Protein AF-A0A5S3YIY9-F1 (afdb_monomer)

pLDDT: mean 89.27, std 15.33, range [41.22, 98.06]

Solvent-accessible surface area (backbone atoms only — not comparable to full-atom values): 6370 Å² total; per-residue (Å²): 96,43,22,49,61,43,50,51,52,51,52,42,41,75,70,69,46,98,59,82,89,79,84,72,81,35,52,60,60,52,51,48,50,43,62,77,66,42,49,70,81,76,34,55,54,88,81,34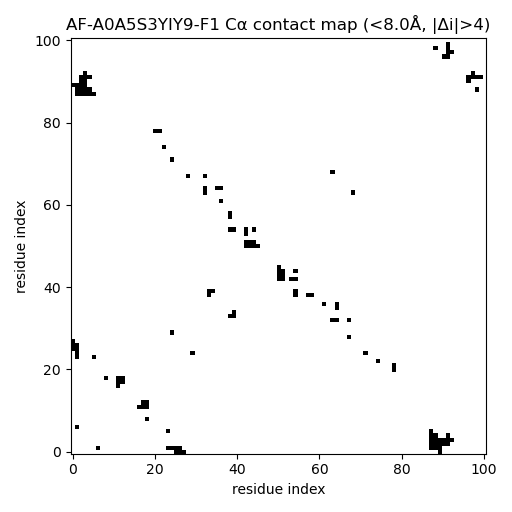,71,69,32,41,54,50,42,56,53,44,69,77,67,56,82,76,55,68,69,60,51,50,54,53,48,61,60,51,69,77,57,80,80,89,80,88,89,78,94,41,52,82,60,47,79,44,102,86,41,79,72,86,123

Organism: NCBI:txid151081

Sequence (101 aa):
QVGGKGASLCAMHSAGLPVPIGYCITVNLFEEFLQQTQLLSRFDPSKGVTEWRALATAITTVAMPKQIAAQISNASALLIGPVAVRSSATDEDSDSHSFAG

Secondary structure (DSSP, 8-state):
--HHHHHHHHHHHHTT--PPS-----HHHHHHHHHHHTHHHH--GGG-HHHHHHHHHHHHHSPPPHHHHHHHHHHHTT--S--------TTTTSTT-----

Radius of gyration: 16.07 Å; Cα contacts (8 Å, |Δi|>4): 71; chains: 1; bounding box: 32×37×41 Å

Foldseek 3Di:
DAADVQ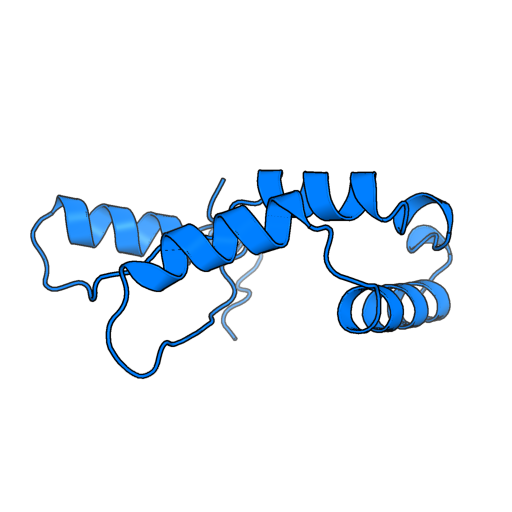VVLVVCVVVVHDRDDDDGDDPVLVVVQCVVQVLCVVAPCVVDDVSVVVSVVCVVPPDGDPVSVVVVVVRCVVDDDDDDDDDHDNCCPDPPDNPPD

Mean predicted aligned error: 5.72 Å

InterPro domains:
  IPR002192 Pyruvate phosphate dikinase, AMP/ATP-binding [PF01326] (2-101)
  IPR006319 Phosphoenolpyruvate synthase [PTHR43030] (2-101)
  IPR013815 ATP-grasp fold, subdomain 1 [G3DSA:3.30.1490.20] (1-101)

Structure (mmCIF, N/CA/C/O backbone):
data_AF-A0A5S3YIY9-F1
#
_entry.id   AF-A0A5S3YIY9-F1
#
loop_
_atom_site.group_PDB
_atom_site.id
_atom_site.type_symbol
_atom_site.label_atom_id
_atom_site.label_alt_id
_atom_site.label_comp_id
_atom_site.label_asym_id
_atom_site.label_entity_id
_atom_site.label_seq_id
_atom_site.pdbx_PDB_ins_code
_atom_site.Cartn_x
_atom_site.Cartn_y
_atom_site.Cartn_z
_atom_site.occupancy
_atom_site.B_iso_or_equiv
_atom_site.auth_seq_id
_atom_site.auth_comp_id
_atom_site.auth_asym_id
_atom_site.auth_atom_id
_atom_site.pdbx_PDB_model_num
ATOM 1 N N . GLN A 1 1 ? -8.667 -7.417 -1.789 1.00 83.94 1 GLN A N 1
ATOM 2 C CA . GLN A 1 1 ? -8.245 -8.332 -0.689 1.00 83.94 1 GLN A CA 1
ATOM 3 C C . GLN A 1 1 ? -7.227 -7.631 0.222 1.00 83.94 1 GLN A C 1
ATOM 5 O O . GLN A 1 1 ? -6.724 -6.592 -0.194 1.00 83.94 1 GLN A O 1
ATOM 10 N N . VAL A 1 2 ? -6.950 -8.141 1.435 1.00 87.56 2 VAL A N 1
ATOM 11 C CA . VAL A 1 2 ? -6.088 -7.478 2.455 1.00 87.56 2 VAL A CA 1
ATOM 12 C C . VAL A 1 2 ? -4.885 -8.311 2.936 1.00 87.56 2 VAL A C 1
ATOM 14 O O . VAL A 1 2 ? -4.126 -7.843 3.781 1.00 87.56 2 VAL A O 1
ATOM 17 N N . GLY A 1 3 ? -4.694 -9.527 2.416 1.00 88.88 3 GLY A N 1
ATOM 18 C CA . GLY A 1 3 ? -3.624 -10.445 2.834 1.00 88.88 3 GLY A CA 1
ATOM 19 C C . GLY A 1 3 ? -3.842 -11.142 4.182 1.00 88.88 3 GLY A C 1
ATOM 20 O O . GLY A 1 3 ? -4.803 -10.830 4.888 1.00 88.88 3 GLY A O 1
ATOM 21 N N . GLY A 1 4 ? -2.960 -12.090 4.522 1.00 88.00 4 GLY A N 1
ATOM 22 C CA . GLY A 1 4 ? -3.096 -12.977 5.692 1.00 88.00 4 GLY A CA 1
ATOM 23 C C . GLY A 1 4 ? -3.056 -12.242 7.037 1.00 88.00 4 GLY A C 1
ATOM 24 O O . GLY A 1 4 ? -3.949 -12.394 7.877 1.00 88.00 4 GLY A O 1
ATOM 25 N N . LYS A 1 5 ? -2.087 -11.330 7.213 1.00 89.56 5 LYS A N 1
ATOM 26 C CA . LYS A 1 5 ? -1.976 -10.473 8.412 1.00 89.56 5 LYS A CA 1
ATOM 27 C C . LYS A 1 5 ? -3.202 -9.576 8.590 1.00 89.56 5 LYS A C 1
ATOM 29 O O . LYS A 1 5 ? -3.755 -9.493 9.686 1.00 89.56 5 LYS A O 1
ATOM 34 N N . GLY A 1 6 ? -3.641 -8.923 7.514 1.00 91.00 6 GLY A N 1
ATOM 35 C CA . GLY A 1 6 ? -4.832 -8.072 7.512 1.00 91.00 6 GLY A CA 1
ATOM 36 C C . GLY A 1 6 ? -6.096 -8.855 7.868 1.00 91.00 6 GLY A C 1
ATOM 37 O O . GLY A 1 6 ? -6.857 -8.433 8.737 1.00 91.00 6 GLY A O 1
ATOM 38 N N . ALA A 1 7 ? -6.281 -10.033 7.265 1.00 91.81 7 ALA A N 1
ATOM 39 C CA . ALA A 1 7 ? -7.407 -10.918 7.556 1.00 91.81 7 ALA A CA 1
ATOM 40 C C . ALA A 1 7 ? -7.407 -11.392 9.020 1.00 91.81 7 ALA A C 1
ATOM 42 O O . ALA A 1 7 ? -8.446 -11.350 9.679 1.00 91.81 7 ALA A O 1
ATOM 43 N N . SER A 1 8 ? -6.240 -11.760 9.554 1.00 92.44 8 SER A N 1
ATOM 44 C CA . SER A 1 8 ? -6.079 -12.175 10.952 1.00 92.44 8 SER A CA 1
ATOM 45 C C . SER A 1 8 ? -6.415 -11.052 11.940 1.00 92.44 8 SER A C 1
ATOM 47 O O . SER A 1 8 ? -7.119 -11.283 12.923 1.00 92.44 8 SER A O 1
ATOM 49 N N . LEU A 1 9 ? -5.974 -9.815 11.672 1.00 94.31 9 LEU A N 1
ATOM 50 C CA . LEU A 1 9 ? -6.329 -8.646 12.488 1.00 94.31 9 LEU A CA 1
ATOM 51 C C . LEU A 1 9 ? -7.837 -8.374 12.463 1.00 94.31 9 LEU A C 1
ATOM 53 O O . LEU A 1 9 ? -8.423 -8.124 13.517 1.00 94.31 9 LEU A O 1
ATOM 57 N N . CYS A 1 10 ? -8.475 -8.470 11.292 1.00 92.75 10 CYS A N 1
ATOM 58 C CA . CYS A 1 10 ? -9.926 -8.349 11.175 1.00 92.75 10 CYS A CA 1
ATOM 59 C C . CYS A 1 10 ? -10.650 -9.433 11.985 1.00 92.75 10 CYS A C 1
ATOM 61 O O . CYS A 1 10 ? -11.573 -9.109 12.726 1.00 92.75 10 CYS A O 1
ATOM 63 N N . ALA A 1 11 ? -10.207 -10.692 11.905 1.00 94.62 11 ALA A N 1
ATOM 64 C CA . ALA A 1 11 ? -10.798 -11.793 12.662 1.00 94.62 11 ALA A CA 1
ATOM 65 C C . ALA A 1 11 ? -10.679 -11.583 14.182 1.00 94.62 11 ALA A C 1
ATOM 67 O O . ALA A 1 11 ? -11.666 -11.727 14.901 1.00 94.62 11 ALA A O 1
ATOM 68 N N . MET A 1 12 ? -9.501 -11.178 14.674 1.00 96.44 12 MET A N 1
ATOM 69 C CA . MET A 1 12 ? -9.295 -10.866 16.094 1.00 96.44 12 MET A CA 1
ATOM 70 C C . MET A 1 12 ? -10.158 -9.688 16.558 1.00 96.44 12 MET A C 1
ATOM 72 O O . MET A 1 12 ? -10.763 -9.755 17.628 1.00 9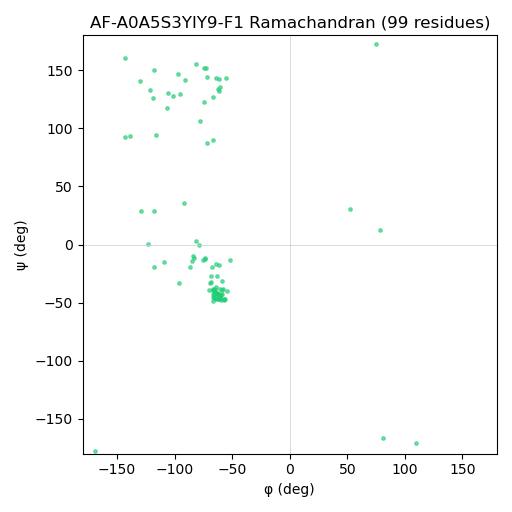6.44 12 MET A O 1
ATOM 76 N N . HIS A 1 13 ? -10.260 -8.633 15.745 1.00 95.00 13 HIS A N 1
ATOM 77 C CA . HIS A 1 13 ? -11.116 -7.487 16.041 1.00 95.00 13 HIS A CA 1
ATOM 78 C C . HIS A 1 13 ? -12.596 -7.896 16.116 1.00 95.00 13 HIS A C 1
ATOM 80 O O . HIS A 1 13 ? -13.277 -7.565 17.084 1.00 95.00 13 HIS A O 1
ATOM 86 N N . SER A 1 14 ? -13.085 -8.678 15.147 1.00 94.50 14 SER A N 1
ATOM 87 C CA . SER A 1 14 ? -14.454 -9.212 15.147 1.00 94.50 14 SER A CA 1
ATOM 88 C C . SER A 1 14 ? -14.733 -10.161 16.316 1.00 94.50 14 SER A C 1
ATOM 90 O O . SER A 1 14 ? -15.873 -10.247 16.764 1.00 94.50 14 SER A O 1
ATOM 92 N N . ALA A 1 15 ? -13.708 -10.837 16.839 1.00 97.19 15 ALA A N 1
ATOM 93 C CA . ALA A 1 15 ? -13.797 -11.668 18.038 1.00 97.19 15 ALA A CA 1
ATOM 94 C C . ALA A 1 15 ? -13.787 -10.862 19.356 1.00 97.19 15 ALA A C 1
ATOM 96 O O . ALA A 1 15 ? -13.847 -11.454 20.431 1.00 97.19 15 ALA A O 1
ATOM 97 N N . GLY A 1 16 ? -13.701 -9.528 19.299 1.00 96.94 16 GLY A N 1
ATOM 98 C CA . GLY A 1 16 ? -13.688 -8.659 20.479 1.00 96.94 16 GLY A CA 1
ATOM 99 C C . GLY A 1 16 ? -12.338 -8.587 21.198 1.00 96.94 16 GLY A C 1
ATOM 100 O O . GLY A 1 16 ? -12.271 -8.082 22.319 1.00 96.94 16 GLY A O 1
ATOM 101 N N . LEU A 1 17 ? -11.257 -9.078 20.580 1.00 97.50 17 LEU A N 1
ATOM 102 C CA . LEU A 1 17 ? -9.909 -8.932 21.125 1.00 97.50 17 LEU A CA 1
ATOM 103 C C . LEU A 1 17 ? -9.418 -7.480 20.977 1.00 97.50 17 LEU A C 1
ATOM 105 O O . LEU A 1 17 ? -9.816 -6.784 20.037 1.00 97.50 17 LEU A O 1
ATOM 109 N N . PRO A 1 18 ? -8.530 -7.008 21.873 1.00 95.50 18 PRO A N 1
ATOM 110 C CA . PRO A 1 18 ? -8.010 -5.646 21.829 1.00 95.50 18 PRO A CA 1
ATOM 111 C C . PRO A 1 18 ? -7.040 -5.464 20.652 1.00 95.50 18 PRO A C 1
ATOM 113 O O . PRO A 1 18 ? -5.827 -5.613 20.787 1.00 95.50 18 PRO A O 1
ATOM 116 N N . VAL A 1 19 ? -7.587 -5.129 19.484 1.00 94.94 19 VAL A N 1
ATOM 117 C CA . VAL A 1 19 ? -6.834 -4.760 18.280 1.00 94.94 19 VAL A CA 1
ATOM 118 C C . VAL A 1 19 ? -6.850 -3.234 18.139 1.00 94.94 19 VAL A C 1
ATOM 120 O O . VAL A 1 19 ? -7.936 -2.647 18.178 1.00 94.94 19 VAL A O 1
ATOM 123 N N . PRO A 1 20 ? -5.690 -2.568 17.974 1.00 93.25 20 PRO A N 1
ATOM 124 C CA . PRO A 1 20 ? -5.648 -1.132 17.711 1.00 93.25 20 PRO A CA 1
ATOM 125 C C . PRO A 1 20 ? -6.474 -0.751 16.478 1.00 93.25 20 PRO A C 1
ATOM 127 O O . PRO A 1 20 ? -6.486 -1.479 15.485 1.00 93.25 20 PRO A O 1
ATOM 130 N N . ILE A 1 21 ? -7.136 0.408 16.526 1.00 93.00 21 ILE A N 1
ATOM 131 C CA . ILE A 1 21 ? -7.882 0.927 15.374 1.00 93.00 21 ILE A CA 1
ATOM 132 C C . ILE A 1 21 ? -6.917 1.174 14.211 1.00 93.00 21 ILE A C 1
ATOM 134 O O . ILE A 1 21 ? -5.845 1.754 14.379 1.00 93.00 21 ILE A O 1
ATOM 138 N N . GLY A 1 22 ? -7.319 0.730 13.025 1.00 94.56 22 GLY A N 1
ATOM 139 C CA . GLY A 1 22 ? -6.532 0.815 11.806 1.00 94.56 22 GLY A CA 1
ATOM 140 C C . GLY A 1 22 ? -7.375 0.474 10.584 1.00 94.56 22 GLY A C 1
ATOM 141 O O . GLY A 1 22 ? -8.571 0.205 10.684 1.00 94.56 22 GLY A O 1
ATOM 142 N N . TYR A 1 23 ? -6.738 0.474 9.420 1.00 95.38 23 TYR A N 1
ATOM 143 C CA . TYR A 1 23 ? -7.352 0.063 8.163 1.00 95.38 23 TYR A CA 1
ATOM 144 C C . TYR A 1 23 ? -6.332 -0.674 7.293 1.00 95.38 23 TYR A C 1
ATOM 146 O O . TYR A 1 23 ? -5.123 -0.551 7.487 1.00 95.38 23 TYR A O 1
ATOM 154 N N . CYS A 1 24 ? -6.827 -1.438 6.322 1.00 95.50 24 CYS A N 1
ATOM 155 C CA . CYS A 1 24 ? -5.993 -2.101 5.327 1.00 95.50 24 CYS A CA 1
ATOM 156 C C . CYS A 1 24 ? -6.120 -1.387 3.982 1.00 95.50 24 CYS A C 1
ATOM 158 O O . CYS A 1 24 ? -7.228 -1.178 3.486 1.00 95.50 24 CYS A O 1
ATOM 160 N N . ILE A 1 25 ? -4.984 -1.073 3.362 1.00 95.44 25 ILE A N 1
ATOM 161 C CA . ILE A 1 25 ? -4.946 -0.724 1.942 1.00 95.44 25 ILE A CA 1
ATOM 162 C C . ILE A 1 25 ? -5.132 -2.021 1.157 1.00 95.44 25 ILE A C 1
ATOM 164 O O . ILE A 1 25 ? -4.401 -2.990 1.357 1.00 95.44 25 ILE A O 1
ATOM 168 N N . THR A 1 26 ? -6.152 -2.062 0.305 1.00 94.69 26 THR A N 1
ATOM 169 C CA . THR A 1 26 ? -6.495 -3.286 -0.422 1.00 94.69 26 THR A CA 1
ATOM 170 C C . THR A 1 26 ? -5.615 -3.479 -1.653 1.00 94.69 26 THR A C 1
ATOM 172 O O . THR A 1 26 ? -5.145 -2.514 -2.253 1.00 94.69 26 THR A O 1
ATOM 175 N N . VAL A 1 27 ? -5.471 -4.735 -2.084 1.00 93.12 27 VAL A N 1
ATOM 176 C CA . VAL A 1 27 ? -4.832 -5.084 -3.366 1.00 93.12 27 VAL A CA 1
ATOM 177 C C . VAL A 1 27 ? -5.485 -4.346 -4.538 1.00 93.12 27 VAL A C 1
ATOM 179 O O . VAL A 1 27 ? -4.781 -3.821 -5.388 1.00 93.12 27 VAL A O 1
ATOM 182 N N . ASN A 1 28 ? -6.812 -4.206 -4.537 1.00 94.50 28 ASN A N 1
ATOM 183 C CA . ASN A 1 28 ? -7.548 -3.487 -5.577 1.00 94.50 28 ASN A CA 1
ATOM 184 C C . ASN A 1 28 ? -7.125 -2.011 -5.682 1.00 94.50 28 ASN A C 1
ATOM 186 O O . ASN A 1 28 ? -6.998 -1.492 -6.786 1.00 94.50 28 ASN A O 1
ATOM 190 N N . LEU A 1 29 ? -6.861 -1.340 -4.553 1.00 95.44 29 LEU A N 1
ATOM 191 C CA . LEU A 1 29 ? -6.376 0.045 -4.569 1.00 95.44 29 LEU A CA 1
ATOM 192 C C . LEU A 1 29 ? -4.942 0.132 -5.121 1.00 95.44 29 LEU A C 1
ATOM 194 O O . LEU A 1 29 ? -4.585 1.102 -5.786 1.00 95.44 29 LEU A O 1
ATOM 198 N N . PHE A 1 30 ? -4.120 -0.894 -4.879 1.00 94.69 30 PHE A N 1
ATOM 199 C CA . PHE A 1 30 ? -2.788 -0.991 -5.475 1.00 94.69 30 PHE A CA 1
ATOM 200 C C . PHE A 1 30 ? -2.842 -1.278 -6.986 1.00 94.69 30 PHE A C 1
ATOM 202 O O . PHE A 1 30 ? -2.085 -0.684 -7.751 1.00 94.69 30 PHE A O 1
ATOM 209 N N . GLU A 1 31 ? -3.768 -2.121 -7.444 1.00 94.31 31 GLU A N 1
ATOM 210 C CA . GLU A 1 31 ? -4.023 -2.339 -8.874 1.00 94.31 31 GLU A CA 1
ATOM 211 C C . GLU A 1 31 ? -4.487 -1.049 -9.562 1.00 94.31 31 GLU A C 1
ATOM 213 O O . GLU A 1 31 ? -3.970 -0.699 -10.623 1.00 94.31 31 GLU A O 1
ATOM 218 N N . GLU A 1 32 ? -5.393 -0.294 -8.935 1.00 96.50 32 GLU A N 1
ATOM 219 C CA . GLU A 1 32 ? -5.826 1.021 -9.418 1.00 96.50 32 GLU A CA 1
ATOM 220 C C . GLU A 1 32 ? -4.644 1.998 -9.512 1.00 96.50 32 GLU A C 1
ATOM 222 O O . GLU A 1 32 ? -4.482 2.689 -10.520 1.00 96.50 32 GLU A O 1
ATOM 227 N N . PHE A 1 33 ? -3.763 2.019 -8.506 1.00 97.38 33 PHE A N 1
ATOM 228 C CA . PHE A 1 33 ? -2.530 2.806 -8.544 1.00 97.38 33 PHE A CA 1
ATOM 229 C C . PHE A 1 33 ? -1.655 2.438 -9.750 1.00 97.38 33 PHE A C 1
ATOM 231 O O . PHE A 1 33 ? -1.210 3.329 -10.481 1.00 97.38 33 PHE A O 1
ATOM 238 N N . LEU A 1 34 ? -1.432 1.146 -10.006 1.00 96.06 34 LEU A N 1
ATOM 239 C CA . LEU A 1 34 ? -0.640 0.687 -11.151 1.00 96.06 34 LEU A CA 1
ATOM 240 C C . LEU A 1 34 ? -1.295 1.045 -12.494 1.00 96.06 34 LEU A C 1
ATOM 242 O O . LEU A 1 34 ? -0.592 1.421 -13.434 1.00 96.06 34 LEU A O 1
ATOM 246 N N . GLN A 1 35 ? -2.627 0.984 -12.579 1.00 95.88 35 GLN A N 1
ATOM 247 C CA . GLN A 1 35 ? -3.383 1.382 -13.769 1.00 95.88 35 GLN A CA 1
ATOM 248 C C . GLN A 1 35 ? -3.279 2.889 -14.037 1.00 95.88 35 GLN A C 1
ATOM 250 O O . 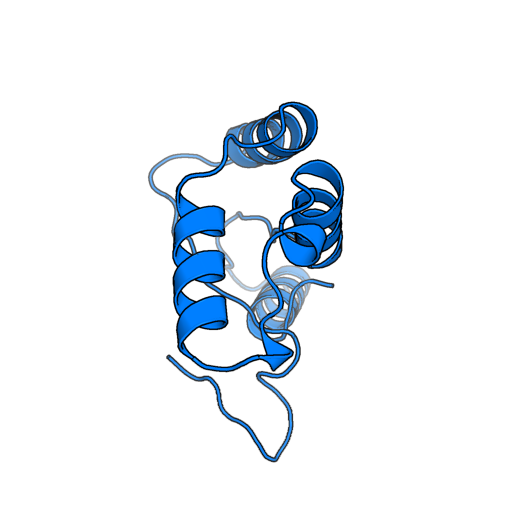GLN A 1 35 ? -2.956 3.289 -15.156 1.00 95.88 35 GLN A O 1
ATOM 255 N N . GLN A 1 36 ? -3.501 3.731 -13.022 1.00 97.44 36 GLN A N 1
ATOM 256 C CA . GLN A 1 36 ? -3.472 5.190 -13.176 1.00 97.44 36 GLN A CA 1
ATOM 257 C C . GLN A 1 36 ? -2.065 5.730 -13.464 1.00 97.44 36 GLN A C 1
ATOM 259 O O . GLN A 1 36 ? -1.912 6.717 -14.180 1.00 97.44 36 GLN A O 1
ATOM 264 N N . THR A 1 37 ? -1.030 5.086 -12.924 1.00 97.50 37 THR A N 1
ATOM 265 C CA . THR A 1 37 ? 0.371 5.480 -13.152 1.00 97.50 37 THR A CA 1
ATOM 266 C C . THR A 1 37 ? 0.970 4.887 -14.426 1.00 97.50 37 THR A C 1
ATOM 268 O O . THR A 1 37 ? 2.031 5.336 -14.865 1.00 97.50 37 THR A O 1
ATOM 271 N N . GLN A 1 38 ? 0.306 3.886 -15.018 1.00 96.75 38 GLN A N 1
ATOM 272 C CA . GLN A 1 38 ? 0.762 3.156 -16.202 1.00 96.75 38 GLN A CA 1
ATOM 273 C C . GLN A 1 38 ? 2.189 2.596 -16.052 1.00 96.75 38 GLN A C 1
ATOM 275 O O . GLN A 1 38 ? 2.938 2.483 -17.018 1.00 96.75 38 GLN A O 1
ATOM 280 N N . LEU A 1 39 ? 2.612 2.246 -14.834 1.00 96.06 39 LEU A N 1
ATOM 281 C CA . LEU A 1 39 ? 3.987 1.793 -14.603 1.00 96.06 39 LEU A CA 1
ATOM 282 C C . LEU A 1 39 ? 4.295 0.477 -15.323 1.00 96.06 39 LEU A C 1
ATOM 284 O O . LEU A 1 39 ? 5.370 0.337 -15.898 1.00 96.06 39 LEU A O 1
ATOM 288 N N . LEU A 1 40 ? 3.336 -0.449 -15.362 1.00 94.50 40 LEU A N 1
ATOM 289 C C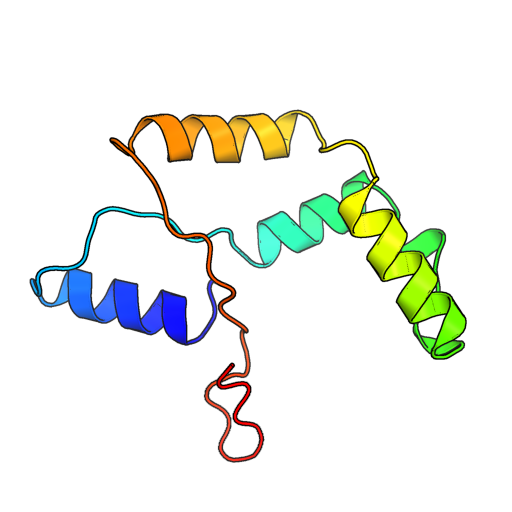A . LEU A 1 40 ? 3.510 -1.751 -16.015 1.00 94.50 40 LEU A CA 1
ATOM 290 C C . LEU A 1 40 ? 3.500 -1.688 -17.551 1.00 94.50 40 LEU A C 1
ATOM 292 O O . LEU A 1 40 ? 3.850 -2.669 -18.195 1.00 94.50 40 LEU A O 1
ATOM 296 N N . SER A 1 41 ? 3.119 -0.558 -18.159 1.00 94.06 41 SER A N 1
ATOM 297 C CA . SER A 1 41 ? 3.327 -0.354 -19.602 1.00 94.06 41 SER A CA 1
ATOM 298 C C . SER A 1 41 ? 4.711 0.221 -19.916 1.00 94.06 41 SER A C 1
ATOM 300 O O . SER A 1 41 ? 5.174 0.127 -21.051 1.00 94.06 41 SER A O 1
ATOM 302 N N . ARG A 1 42 ? 5.376 0.819 -18.919 1.00 94.38 42 ARG A N 1
ATOM 303 C CA . ARG A 1 42 ? 6.693 1.462 -19.046 1.00 94.38 42 ARG A CA 1
ATOM 304 C C . ARG A 1 42 ? 7.840 0.547 -18.642 1.00 94.38 42 ARG A C 1
ATOM 306 O O . ARG A 1 42 ? 8.917 0.659 -19.216 1.00 94.38 42 ARG A O 1
ATOM 313 N N . PHE A 1 43 ? 7.601 -0.320 -17.666 1.00 96.06 43 PHE A N 1
ATOM 314 C CA . PHE A 1 43 ? 8.567 -1.279 -17.149 1.00 96.06 43 PHE A CA 1
ATOM 315 C C . PHE A 1 43 ? 8.000 -2.680 -17.306 1.00 96.06 43 PHE A C 1
ATOM 317 O O . PHE A 1 43 ? 6.848 -2.920 -16.947 1.00 96.06 43 PHE A O 1
ATOM 324 N N . ASP A 1 44 ? 8.813 -3.596 -17.825 1.00 94.38 44 ASP A N 1
ATOM 325 C CA . ASP A 1 44 ? 8.422 -4.988 -18.047 1.00 94.38 44 ASP A CA 1
ATOM 326 C C . ASP A 1 44 ? 9.286 -5.909 -17.176 1.00 94.38 44 ASP A C 1
ATOM 328 O O . ASP A 1 44 ? 10.387 -6.299 -17.581 1.00 94.38 44 ASP A O 1
ATOM 332 N N . PRO A 1 45 ? 8.805 -6.280 -15.975 1.00 90.06 45 PRO A N 1
ATOM 333 C CA . PRO A 1 45 ? 9.576 -7.084 -15.033 1.00 90.06 45 PRO A CA 1
ATOM 334 C C . PRO A 1 45 ? 9.961 -8.467 -15.575 1.00 90.06 45 PRO A C 1
ATOM 336 O O . PRO A 1 45 ? 10.895 -9.088 -15.061 1.00 90.06 45 PRO A O 1
ATOM 339 N N . SER A 1 46 ? 9.292 -8.954 -16.630 1.00 94.00 46 SER A N 1
ATOM 340 C CA . SER A 1 46 ? 9.633 -10.230 -17.269 1.00 94.00 46 SER A CA 1
ATOM 341 C C . SER A 1 46 ? 10.995 -10.198 -17.975 1.00 94.00 46 SER A C 1
ATOM 343 O O . SER A 1 46 ? 11.617 -11.244 -18.156 1.00 94.00 46 SER A O 1
ATOM 345 N N . LYS A 1 47 ? 11.522 -9.006 -18.296 1.00 94.69 47 LYS A N 1
ATOM 346 C CA . LYS A 1 47 ? 12.845 -8.832 -18.923 1.00 94.69 47 LYS A CA 1
ATOM 347 C C . LYS A 1 47 ? 14.011 -8.894 -17.928 1.00 94.69 47 LYS A C 1
ATOM 349 O O . LYS A 1 47 ? 15.165 -8.729 -18.321 1.00 94.69 47 LYS A O 1
ATOM 354 N N . GLY A 1 48 ? 13.737 -9.149 -16.647 1.00 96.00 48 GLY A N 1
ATOM 355 C CA . GLY A 1 48 ? 14.746 -9.486 -15.645 1.00 96.00 48 GLY A CA 1
ATOM 356 C C . GLY A 1 48 ? 15.013 -8.403 -14.599 1.00 96.00 48 GLY A C 1
ATOM 357 O O . GLY A 1 48 ? 14.295 -7.413 -14.467 1.00 96.00 48 GLY A O 1
ATOM 358 N N . VAL A 1 49 ? 16.065 -8.620 -13.803 1.00 96.25 49 VAL A N 1
ATOM 359 C CA . VAL A 1 49 ? 16.333 -7.874 -1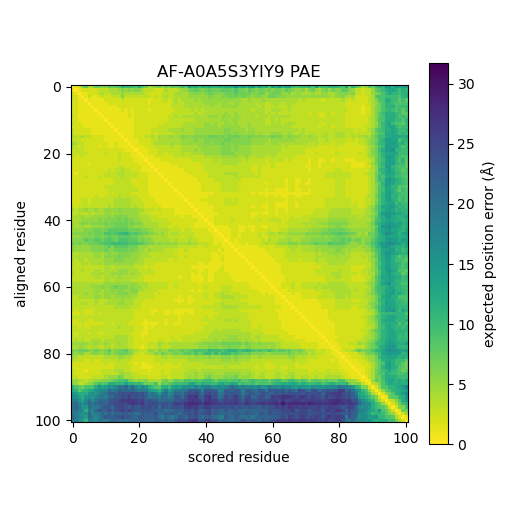2.556 1.00 96.25 49 VAL A CA 1
ATOM 360 C C . VAL A 1 49 ? 16.482 -6.359 -12.747 1.00 96.25 49 VAL A C 1
ATOM 362 O O . VAL A 1 49 ? 16.134 -5.587 -11.855 1.00 96.25 49 VAL A O 1
ATOM 365 N N . THR A 1 50 ? 16.987 -5.915 -13.899 1.00 96.75 50 THR A N 1
ATOM 366 C CA . THR A 1 50 ? 17.154 -4.485 -14.192 1.00 96.75 50 THR A CA 1
ATOM 367 C C . THR A 1 50 ? 15.804 -3.776 -14.290 1.00 96.75 50 THR A C 1
ATOM 369 O O . THR A 1 50 ? 15.625 -2.740 -13.654 1.00 96.75 50 THR A O 1
ATOM 372 N N . GLU A 1 51 ? 14.836 -4.362 -15.001 1.00 96.94 51 GLU A N 1
ATOM 373 C CA . GLU A 1 51 ? 13.469 -3.829 -15.090 1.00 96.94 51 GLU A CA 1
ATOM 374 C C . GLU A 1 51 ? 12.758 -3.882 -13.737 1.00 96.94 51 GLU A C 1
ATOM 376 O O . GLU A 1 51 ? 12.107 -2.917 -13.347 1.00 96.94 51 GLU A O 1
ATOM 381 N N . TRP A 1 52 ? 12.961 -4.950 -12.957 1.00 96.06 52 TRP A N 1
ATOM 382 C CA .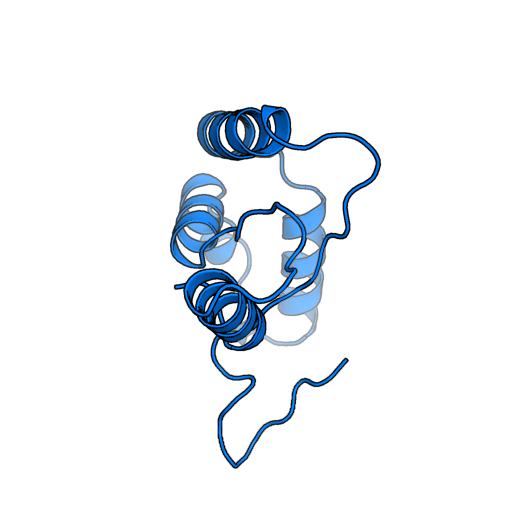 TRP A 1 52 ? 12.450 -5.032 -11.583 1.00 96.06 52 TRP A CA 1
ATOM 383 C C . TRP A 1 52 ? 12.934 -3.876 -10.702 1.00 96.06 52 TRP A C 1
ATOM 385 O O . TRP A 1 52 ? 12.138 -3.249 -10.002 1.00 96.06 52 TRP A O 1
ATOM 395 N N . ARG A 1 53 ? 14.234 -3.562 -10.740 1.00 96.75 53 ARG A N 1
ATOM 396 C CA . ARG A 1 53 ? 14.812 -2.448 -9.967 1.00 96.75 53 ARG A CA 1
ATOM 397 C C . ARG A 1 53 ? 14.317 -1.089 -10.453 1.00 96.75 53 ARG A C 1
ATOM 399 O O . ARG A 1 53 ? 14.073 -0.201 -9.632 1.00 96.75 53 ARG A O 1
ATOM 406 N N . ALA A 1 54 ? 14.161 -0.931 -11.766 1.00 97.25 54 ALA A N 1
ATOM 407 C CA . ALA A 1 54 ? 13.628 0.287 -12.359 1.00 97.25 54 ALA A CA 1
ATOM 408 C C . ALA A 1 54 ? 12.164 0.504 -11.945 1.00 97.25 54 ALA A C 1
ATOM 410 O O . ALA A 1 54 ? 11.825 1.584 -11.462 1.00 97.25 54 ALA A O 1
ATOM 411 N N . LEU A 1 55 ? 11.331 -0.540 -12.015 1.00 97.12 55 LEU A N 1
ATOM 412 C CA . LEU A 1 55 ? 9.945 -0.500 -11.556 1.00 97.12 55 LEU A CA 1
ATOM 413 C C . LEU A 1 55 ? 9.851 -0.192 -10.056 1.00 97.12 55 LEU A C 1
ATOM 415 O O . LEU A 1 55 ? 9.073 0.673 -9.666 1.00 97.12 55 LEU A O 1
ATOM 419 N N . ALA A 1 56 ? 10.662 -0.842 -9.215 1.00 95.81 56 ALA A N 1
ATOM 420 C CA . ALA A 1 56 ? 10.673 -0.586 -7.773 1.00 95.81 56 ALA A CA 1
ATOM 421 C C . ALA A 1 56 ? 11.008 0.881 -7.452 1.00 95.81 56 ALA A C 1
ATOM 423 O O . ALA A 1 56 ? 10.339 1.507 -6.633 1.00 95.81 56 ALA A O 1
ATOM 424 N N . THR A 1 57 ? 11.996 1.451 -8.147 1.00 97.62 57 THR A N 1
ATOM 425 C CA . THR A 1 57 ? 12.327 2.882 -8.041 1.00 97.62 57 THR A CA 1
ATOM 426 C C . THR A 1 57 ? 11.178 3.766 -8.526 1.00 97.62 57 THR A C 1
ATOM 428 O O . THR A 1 57 ? 10.870 4.789 -7.919 1.00 97.62 57 THR A O 1
ATOM 431 N N . ALA A 1 58 ? 10.516 3.388 -9.617 1.00 97.25 58 ALA A N 1
ATOM 432 C CA . ALA A 1 58 ? 9.408 4.163 -10.158 1.00 97.25 58 ALA A CA 1
ATOM 433 C C . ALA A 1 58 ? 8.195 4.176 -9.213 1.00 97.25 58 ALA A C 1
ATOM 435 O O . ALA A 1 58 ? 7.586 5.225 -9.027 1.00 97.25 58 ALA A O 1
ATOM 436 N N . ILE A 1 59 ? 7.887 3.053 -8.555 1.00 96.56 59 ILE A N 1
ATOM 437 C CA . ILE A 1 59 ? 6.804 2.959 -7.563 1.00 96.56 59 ILE A CA 1
ATOM 438 C C . ILE A 1 59 ? 7.024 3.937 -6.399 1.00 96.56 59 ILE A C 1
ATOM 440 O O . ILE A 1 59 ? 6.067 4.549 -5.935 1.00 96.56 59 ILE A O 1
ATOM 444 N N . THR A 1 60 ? 8.266 4.118 -5.939 1.00 95.75 60 THR A N 1
ATOM 445 C CA . THR A 1 60 ? 8.574 4.994 -4.794 1.00 95.75 60 THR A CA 1
ATOM 446 C C . THR A 1 60 ? 8.712 6.473 -5.157 1.00 95.75 60 THR A C 1
ATOM 448 O O . THR A 1 60 ? 8.750 7.314 -4.261 1.00 95.75 60 THR A O 1
ATOM 451 N N . THR A 1 61 ? 8.784 6.809 -6.448 1.00 96.44 61 THR A N 1
ATOM 452 C CA . THR A 1 61 ? 9.053 8.179 -6.922 1.00 96.44 61 THR A CA 1
ATOM 453 C C . THR A 1 61 ? 7.926 8.783 -7.752 1.00 96.44 61 THR A C 1
ATOM 455 O O . THR A 1 61 ? 7.860 10.005 -7.891 1.00 96.44 61 THR A O 1
ATOM 458 N N . VAL A 1 62 ? 7.0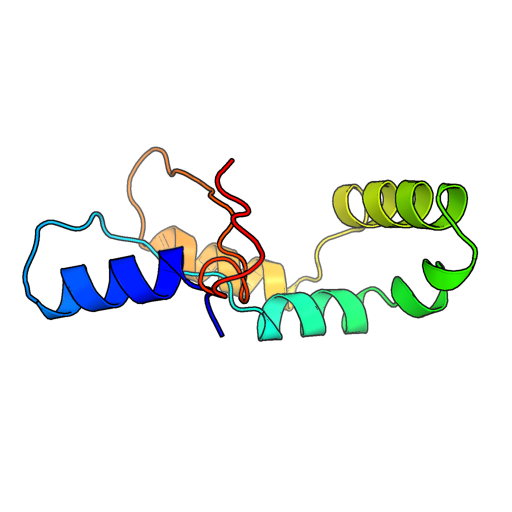28 7.963 -8.307 1.00 97.12 62 VAL A N 1
ATOM 459 C CA . VAL A 1 62 ? 5.879 8.451 -9.071 1.00 97.12 62 VAL A CA 1
ATOM 460 C C . VAL A 1 62 ? 4.936 9.257 -8.177 1.00 97.12 62 VAL A C 1
ATOM 462 O O . VAL A 1 62 ? 4.707 8.934 -7.011 1.00 97.12 62 VAL A O 1
ATOM 465 N N . ALA A 1 63 ? 4.358 10.319 -8.738 1.00 96.62 63 ALA A N 1
ATOM 466 C CA . ALA A 1 63 ? 3.358 11.106 -8.037 1.00 96.62 63 ALA A CA 1
ATOM 467 C C . ALA A 1 63 ? 2.130 10.246 -7.701 1.00 96.62 63 ALA A C 1
ATOM 469 O O . ALA A 1 63 ? 1.586 9.552 -8.562 1.00 96.62 63 ALA A O 1
ATOM 470 N N . MET A 1 64 ? 1.673 10.331 -6.451 1.00 96.06 64 MET A N 1
ATOM 471 C CA . MET A 1 64 ? 0.479 9.624 -5.999 1.00 96.06 64 MET A CA 1
ATOM 472 C C . MET A 1 64 ? -0.770 10.179 -6.698 1.00 96.06 64 MET A C 1
ATOM 474 O O . MET A 1 64 ? -1.000 11.394 -6.644 1.00 96.06 64 MET A O 1
ATOM 478 N N . PRO A 1 65 ? -1.607 9.335 -7.331 1.00 98.06 65 PRO A N 1
ATOM 479 C CA . PRO A 1 65 ? -2.845 9.807 -7.926 1.00 98.06 65 PRO A CA 1
ATOM 480 C C . PRO A 1 65 ? -3.771 10.438 -6.882 1.00 98.06 65 PRO A C 1
ATOM 482 O O . PRO A 1 65 ? -3.971 9.902 -5.790 1.00 98.06 65 PRO A O 1
ATOM 485 N N . LYS A 1 66 ? -4.356 11.594 -7.221 1.00 97.38 66 LYS A N 1
ATOM 486 C CA . LYS A 1 66 ? -5.095 12.440 -6.264 1.00 97.38 66 LYS A CA 1
ATOM 487 C C . LYS A 1 66 ? -6.255 11.712 -5.583 1.00 97.38 66 LYS A C 1
ATOM 489 O O . LYS A 1 66 ? -6.486 11.922 -4.397 1.00 97.38 66 LYS A O 1
ATOM 494 N N . GLN A 1 67 ? -6.976 10.869 -6.321 1.00 96.31 67 GLN A N 1
ATOM 495 C CA . GLN A 1 67 ? -8.111 10.115 -5.785 1.00 96.31 67 GLN A CA 1
ATOM 496 C C . GLN A 1 67 ? -7.666 9.085 -4.742 1.00 96.31 67 GLN A C 1
ATOM 498 O O . GLN A 1 67 ? -8.272 8.999 -3.678 1.00 96.31 67 GLN A O 1
ATOM 503 N N . ILE A 1 68 ? -6.574 8.366 -5.007 1.00 97.44 68 ILE A N 1
ATOM 504 C CA . ILE A 1 68 ? -6.007 7.378 -4.080 1.00 97.44 68 ILE A CA 1
ATOM 505 C C . ILE A 1 68 ? -5.467 8.075 -2.828 1.00 97.44 68 ILE A C 1
ATOM 507 O O . ILE A 1 68 ? -5.778 7.663 -1.712 1.00 97.44 68 ILE A O 1
ATOM 511 N N . ALA A 1 69 ? -4.732 9.181 -3.001 1.00 97.50 69 ALA A N 1
ATOM 512 C CA . ALA A 1 69 ? -4.254 9.992 -1.882 1.00 97.50 69 ALA A CA 1
ATOM 513 C C . ALA A 1 69 ? -5.415 10.454 -0.987 1.00 97.50 69 ALA A C 1
ATOM 515 O O . ALA A 1 69 ? -5.353 10.285 0.226 1.00 97.50 69 ALA A O 1
ATOM 516 N N . ALA A 1 70 ? -6.500 10.965 -1.578 1.00 97.19 70 ALA A N 1
ATOM 517 C CA . ALA A 1 70 ? -7.674 11.406 -0.829 1.00 97.19 70 ALA A CA 1
ATOM 518 C C . ALA A 1 70 ? -8.341 10.262 -0.046 1.00 97.19 70 ALA A C 1
ATOM 520 O O . ALA A 1 70 ? -8.689 10.449 1.118 1.00 97.19 70 ALA A O 1
ATOM 521 N N . GLN A 1 71 ? -8.481 9.071 -0.641 1.00 96.88 71 GLN A N 1
ATOM 522 C CA . GLN A 1 71 ? -9.028 7.899 0.054 1.00 96.88 71 GLN A CA 1
ATOM 523 C C . GLN A 1 71 ? -8.186 7.522 1.285 1.00 96.88 71 GLN A C 1
ATOM 525 O O . GLN A 1 71 ? -8.729 7.354 2.378 1.00 96.88 71 GLN A O 1
ATOM 530 N N . ILE A 1 72 ? -6.859 7.454 1.128 1.00 96.56 72 ILE A N 1
ATOM 531 C CA . ILE A 1 72 ? -5.928 7.123 2.217 1.00 96.56 72 ILE A CA 1
ATOM 532 C C . ILE A 1 72 ? -5.933 8.219 3.292 1.00 96.56 72 ILE A C 1
ATOM 534 O O . ILE A 1 72 ? -5.964 7.911 4.484 1.00 96.56 72 ILE A O 1
ATOM 538 N N . SER A 1 73 ? -5.940 9.498 2.903 1.00 96.25 73 SER A N 1
ATOM 539 C CA . SER A 1 73 ? -5.998 10.623 3.844 1.00 96.25 73 SER A CA 1
ATOM 540 C C . SER A 1 73 ? -7.295 10.634 4.651 1.00 96.25 73 SER A C 1
ATOM 542 O O . SER A 1 73 ? -7.242 10.811 5.866 1.00 96.25 73 SER A O 1
ATOM 544 N N . ASN A 1 74 ? -8.440 10.377 4.015 1.00 96.38 74 ASN A N 1
ATOM 545 C CA . ASN A 1 74 ? -9.731 10.311 4.700 1.00 96.38 74 ASN A CA 1
ATOM 546 C C . ASN A 1 74 ? -9.780 9.161 5.717 1.00 96.38 74 ASN A C 1
ATOM 548 O O . ASN A 1 74 ? -10.256 9.356 6.831 1.00 96.38 74 ASN A O 1
ATOM 552 N N . ALA A 1 75 ? -9.247 7.985 5.369 1.00 95.31 75 ALA A N 1
ATOM 553 C CA . ALA A 1 75 ? -9.143 6.866 6.307 1.00 95.31 75 ALA A CA 1
ATOM 554 C C . ALA A 1 75 ? -8.164 7.169 7.456 1.00 95.31 75 ALA A C 1
ATOM 556 O O . ALA A 1 75 ? -8.436 6.858 8.614 1.00 95.31 75 ALA A O 1
ATOM 557 N N . SER A 1 76 ? -7.044 7.829 7.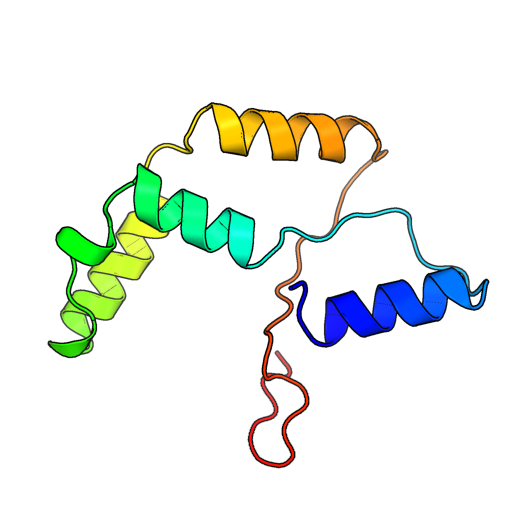150 1.00 95.19 76 SER A N 1
ATOM 558 C CA . SER A 1 76 ? -6.028 8.207 8.142 1.00 95.19 76 SER A CA 1
ATOM 559 C C . SER A 1 76 ? -6.511 9.272 9.123 1.00 95.19 76 SER A C 1
ATOM 561 O O . SER A 1 76 ? -6.047 9.290 10.256 1.00 95.19 76 SER A O 1
ATOM 563 N N . ALA A 1 77 ? -7.463 10.123 8.730 1.00 95.19 77 ALA A N 1
ATOM 564 C CA . ALA A 1 77 ? -8.047 11.134 9.611 1.00 95.19 77 ALA A CA 1
ATOM 565 C C . ALA A 1 77 ? -8.811 10.536 10.809 1.00 95.19 77 ALA A C 1
ATOM 567 O O . ALA A 1 77 ? -9.073 11.241 11.780 1.00 95.19 77 ALA A O 1
ATOM 568 N N . LEU A 1 78 ? -9.155 9.243 10.754 1.00 92.31 78 LEU A N 1
ATOM 569 C CA . LEU A 1 78 ? -9.790 8.511 11.854 1.00 92.31 78 LEU A CA 1
ATOM 570 C C . LEU A 1 78 ? -8.782 7.981 12.888 1.00 92.31 78 LEU A C 1
ATOM 572 O O . LEU A 1 78 ? -9.188 7.478 13.934 1.00 92.31 78 LEU A O 1
ATOM 576 N N . LEU A 1 79 ? -7.480 8.051 12.595 1.00 94.38 79 LEU A N 1
ATOM 577 C CA . LEU A 1 79 ? -6.416 7.545 13.459 1.00 94.38 79 LEU A CA 1
ATOM 578 C C . LEU A 1 79 ? -5.826 8.675 14.309 1.00 94.38 79 LEU A C 1
ATOM 580 O O . LEU A 1 79 ? -5.728 9.820 13.871 1.00 94.38 79 LEU A O 1
ATOM 584 N N . ILE A 1 80 ? -5.409 8.345 15.533 1.00 92.19 80 ILE A N 1
ATOM 585 C CA . ILE A 1 80 ? -4.841 9.302 16.488 1.00 92.19 80 ILE A CA 1
ATOM 586 C C . ILE A 1 80 ? -3.410 8.884 16.826 1.00 92.19 80 ILE A C 1
ATOM 588 O O . ILE A 1 80 ? -3.177 7.768 17.286 1.00 92.19 80 ILE A O 1
ATOM 592 N N . GLY A 1 81 ? -2.466 9.812 16.661 1.00 93.12 81 GLY A N 1
ATOM 593 C CA . GLY A 1 81 ? -1.060 9.604 17.005 1.00 93.12 81 GLY A CA 1
ATOM 594 C C . GLY A 1 81 ? -0.258 8.843 15.939 1.00 93.12 81 GLY A C 1
ATOM 595 O O . GLY A 1 81 ? -0.693 8.726 14.793 1.00 93.12 81 GLY A O 1
ATOM 596 N N . PRO A 1 82 ? 0.954 8.374 16.286 1.00 94.56 82 PRO A N 1
ATOM 597 C CA . PRO A 1 82 ? 1.806 7.615 15.377 1.00 94.56 82 PRO A CA 1
ATOM 598 C C . PRO A 1 82 ? 1.148 6.308 14.926 1.00 94.56 82 PRO A C 1
ATOM 600 O O . PRO A 1 82 ? 0.515 5.615 15.721 1.00 94.56 82 PRO A O 1
ATOM 603 N N . VAL A 1 83 ? 1.358 5.943 13.661 1.00 95.62 83 VAL A N 1
ATOM 604 C CA . VAL A 1 83 ? 0.802 4.724 13.058 1.00 95.62 83 VAL A CA 1
ATOM 605 C C . VAL A 1 83 ? 1.911 3.776 12.610 1.00 95.62 83 VAL A C 1
ATOM 607 O O . VAL A 1 83 ? 2.996 4.209 12.222 1.00 95.62 83 VAL A O 1
ATOM 610 N N . ALA A 1 84 ? 1.628 2.474 12.634 1.00 95.19 84 ALA A N 1
ATOM 611 C CA . ALA A 1 84 ? 2.486 1.456 12.037 1.00 95.19 84 ALA A CA 1
ATOM 612 C C . ALA A 1 84 ? 2.000 1.132 10.617 1.00 95.19 84 ALA A C 1
ATOM 614 O O . ALA A 1 84 ? 0.829 0.812 10.423 1.00 95.19 84 ALA A O 1
ATOM 615 N N . VAL A 1 85 ? 2.904 1.162 9.636 1.00 95.19 85 VAL A N 1
ATOM 616 C CA . VAL A 1 85 ? 2.627 0.736 8.255 1.00 95.19 85 VAL A CA 1
ATOM 617 C C . VAL A 1 85 ? 3.313 -0.606 8.028 1.00 95.19 85 VAL A C 1
ATOM 619 O O . VAL A 1 85 ? 4.533 -0.703 8.142 1.00 95.19 85 VAL A O 1
ATOM 622 N N . ARG A 1 86 ? 2.534 -1.658 7.758 1.00 94.12 86 ARG A N 1
ATOM 623 C CA . ARG A 1 86 ? 3.035 -3.032 7.599 1.00 94.12 86 ARG A CA 1
ATOM 624 C C . ARG A 1 86 ? 2.503 -3.644 6.309 1.00 94.12 86 ARG A C 1
ATOM 626 O O . ARG A 1 86 ? 1.339 -3.448 5.971 1.00 94.12 86 ARG A O 1
ATOM 633 N N . SER A 1 87 ? 3.345 -4.399 5.609 1.00 91.75 87 SER A N 1
ATOM 634 C CA . SER A 1 87 ? 2.914 -5.211 4.473 1.00 91.75 87 SER A CA 1
ATOM 635 C C . SER A 1 87 ? 2.089 -6.411 4.948 1.00 91.75 87 SER A C 1
ATOM 637 O O . SER A 1 87 ? 2.349 -6.991 6.005 1.00 91.75 87 SER A O 1
ATOM 639 N N . SER A 1 88 ? 1.087 -6.772 4.148 1.00 88.69 88 SER A N 1
ATOM 640 C CA . SER A 1 88 ? 0.231 -7.944 4.339 1.00 88.69 88 SER A CA 1
ATOM 641 C C . SER A 1 88 ? 0.022 -8.589 2.974 1.00 88.69 88 SER A C 1
ATOM 643 O O . SER A 1 88 ? -0.818 -8.144 2.189 1.00 88.69 88 SER A O 1
ATOM 645 N N . ALA A 1 89 ? 0.859 -9.572 2.647 1.00 81.75 89 ALA A N 1
ATOM 646 C CA . ALA A 1 89 ? 0.790 -10.249 1.358 1.00 81.75 89 ALA A CA 1
ATOM 647 C C . ALA A 1 89 ? -0.405 -11.217 1.305 1.00 81.75 89 ALA A C 1
ATOM 649 O O . ALA A 1 89 ? -0.850 -11.748 2.324 1.00 81.75 89 ALA A O 1
ATOM 650 N N . THR A 1 90 ? -0.940 -11.446 0.104 1.00 67.19 90 THR A N 1
ATOM 651 C CA . THR A 1 90 ? -2.064 -12.370 -0.145 1.00 67.19 90 THR A CA 1
ATOM 652 C C . THR A 1 90 ? -1.698 -13.845 -0.054 1.00 67.19 90 THR A C 1
ATOM 654 O O . THR A 1 90 ? -2.604 -14.663 0.016 1.00 67.19 90 THR A O 1
ATOM 657 N N . ASP A 1 91 ? -0.406 -14.168 -0.021 1.00 64.06 91 ASP A N 1
ATOM 658 C CA . ASP A 1 91 ? 0.114 -15.539 -0.087 1.00 64.06 91 ASP A CA 1
ATOM 659 C C . ASP A 1 91 ? 1.109 -15.836 1.052 1.00 64.06 91 ASP A C 1
ATOM 661 O O . ASP A 1 91 ? 2.046 -16.608 0.899 1.00 64.06 91 ASP A O 1
ATOM 665 N N . GLU A 1 92 ? 0.949 -15.166 2.200 1.00 51.25 92 GLU A N 1
ATOM 666 C CA . GLU A 1 92 ? 1.743 -15.455 3.409 1.00 51.25 92 GLU A CA 1
ATOM 667 C C . GLU A 1 92 ? 1.300 -16.750 4.121 1.00 51.25 92 GLU A C 1
ATOM 669 O O . GLU A 1 92 ? 2.048 -17.255 4.954 1.00 51.25 92 GLU A O 1
ATOM 674 N N . ASP A 1 93 ? 0.128 -17.289 3.761 1.00 47.34 93 ASP A N 1
ATOM 675 C CA . ASP A 1 93 ? -0.504 -18.461 4.385 1.00 47.34 93 ASP A CA 1
ATOM 676 C C . ASP A 1 93 ? -0.672 -19.647 3.405 1.00 47.34 93 ASP A C 1
ATOM 678 O O . ASP A 1 93 ? -1.611 -20.434 3.533 1.00 47.34 93 ASP A O 1
ATOM 682 N N . SER A 1 94 ? 0.202 -19.792 2.398 1.00 43.66 94 SER A N 1
ATOM 683 C CA . SER A 1 94 ? 0.333 -21.067 1.673 1.00 43.66 94 SER A CA 1
ATOM 684 C C . SER A 1 94 ? 1.395 -21.955 2.328 1.00 43.66 94 SER A C 1
ATOM 686 O O . SER A 1 94 ? 2.452 -21.473 2.739 1.00 43.66 94 SER A O 1
ATOM 688 N N . ASP A 1 95 ? 1.138 -23.271 2.386 1.00 48.03 95 ASP A N 1
ATOM 689 C CA . ASP A 1 95 ? 2.009 -24.305 2.989 1.00 48.03 95 ASP A CA 1
ATOM 690 C C . ASP A 1 95 ? 3.469 -24.286 2.476 1.00 48.03 95 ASP A C 1
ATOM 692 O O . ASP A 1 95 ? 4.351 -24.917 3.060 1.00 48.03 95 ASP A O 1
ATOM 696 N N . SER A 1 96 ? 3.745 -23.572 1.380 1.00 45.62 96 SER A N 1
ATOM 697 C CA . SER A 1 96 ? 5.032 -23.545 0.683 1.00 45.62 96 SER A CA 1
ATOM 698 C C . SER A 1 96 ? 5.833 -22.241 0.797 1.00 45.62 96 SER A C 1
ATOM 700 O O . SER A 1 96 ? 7.023 -22.269 0.483 1.00 45.62 96 SER A O 1
ATOM 702 N N . HIS A 1 97 ? 5.255 -21.113 1.236 1.00 41.22 97 HIS A N 1
ATOM 703 C CA . HIS A 1 97 ? 5.964 -19.823 1.225 1.00 41.22 97 HIS A CA 1
ATOM 704 C C . HIS A 1 97 ? 5.654 -18.938 2.441 1.00 41.22 97 HIS A C 1
ATOM 706 O O . HIS A 1 97 ? 4.760 -18.101 2.429 1.00 41.22 97 HIS A O 1
ATOM 712 N N . SER A 1 98 ? 6.485 -19.054 3.482 1.00 42.84 98 SER A N 1
ATOM 713 C CA . SER A 1 98 ? 6.510 -18.077 4.573 1.00 42.84 98 SER A CA 1
ATOM 714 C C . SER A 1 98 ? 7.277 -16.826 4.136 1.00 42.84 98 SER A C 1
ATOM 716 O O . SER A 1 98 ? 8.505 -16.835 4.047 1.00 42.84 98 SER A O 1
ATOM 718 N N . PHE A 1 99 ? 6.555 -15.733 3.879 1.00 48.72 99 PHE A N 1
ATOM 719 C CA . PHE A 1 99 ? 7.123 -14.384 3.743 1.00 48.72 99 PHE A CA 1
ATOM 720 C C . PHE A 1 99 ? 7.118 -13.637 5.088 1.00 48.72 99 PHE A C 1
ATOM 722 O O . PHE A 1 99 ? 6.909 -12.424 5.143 1.00 48.72 99 PHE A O 1
ATOM 729 N N . ALA A 1 100 ? 7.350 -14.353 6.194 1.00 44.72 100 ALA A N 1
ATOM 730 C CA . ALA A 1 100 ? 7.548 -13.739 7.501 1.00 44.72 100 ALA A CA 1
ATOM 731 C C . ALA A 1 100 ? 8.863 -12.936 7.517 1.00 44.72 100 ALA A C 1
ATOM 733 O O . ALA A 1 100 ? 9.934 -13.463 7.813 1.00 44.72 100 ALA A O 1
ATOM 734 N N . GLY A 1 101 ? 8.753 -11.656 7.158 1.00 41.84 101 GLY A N 1
ATOM 735 C CA . GLY A 1 101 ? 9.685 -10.588 7.520 1.00 41.84 101 GLY A CA 1
ATOM 736 C C . GLY A 1 101 ? 9.237 -9.873 8.785 1.00 41.84 101 GLY A C 1
ATOM 737 O O . GLY A 1 101 ? 8.019 -9.577 8.899 1.00 41.84 101 GLY A O 1
#